Protein AF-I4YD48-F1 (afdb_monomer)

Organism: Wallemia mellicola (strain ATCC MYA-4683 / CBS 633.66) (NCBI:txid671144)

Foldseek 3Di:
DDDDDDDDPPCVVVVCVVDPDDDDDDPDDDCPPPDPVVVVVVVVVVVVVVVVVVCCVVVNDPDD

Mean predicted a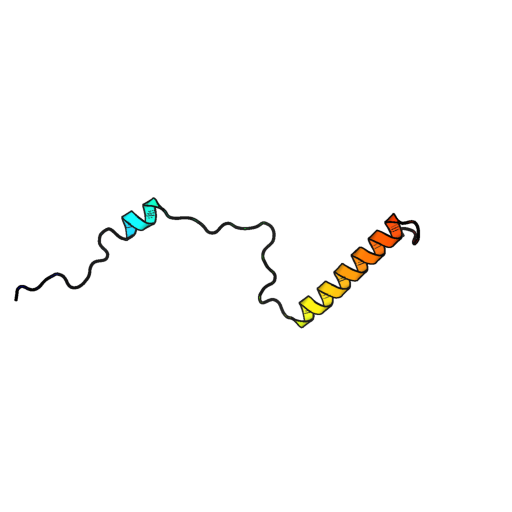li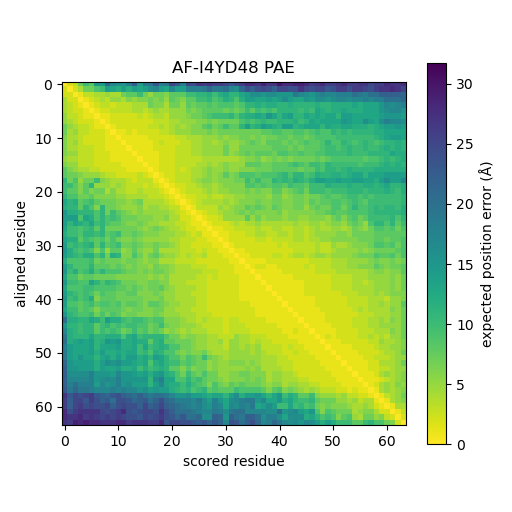gned error: 7.75 Å

Nea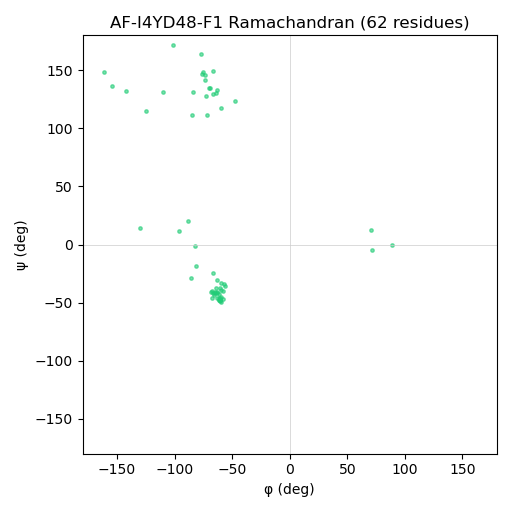rest PDB structures (foldseek):
  6ftg-assembly1_b  TM=6.566E-01  e=9.688E-04  Oryctolagus cuniculus
  8btr-assembly1_Lc  TM=7.103E-01  e=7.838E-02  Giardia lamblia ATCC 50803

Radius of gyration: 27.66 Å; Cα contacts (8 Å, |Δi|>4): 7; chains: 1; bounding box: 65×43×54 Å

pLDDT: mean 91.3, std 7.02, range [64.62, 97.69]

Sequence (64 aa):
MAKSKNHTNHNQSAKAHRNLKFSQRARYPSKKGVDPKFLRNQRYATQGNIKKALAIRKGAVEAN

InterPro domains:
  IPR002673 Large ribosomal subunit protein eL29 [PF01779] (3-41)
  IPR002673 Large ribosomal subunit protein eL29 [PTHR12884] (1-53)

Secondary structure (DSSP, 8-state):
-PPPP----TTHHHHHHHH--PPP--SS---TTS-HHHHHHHHHHHHHHHHHHHHHHTTSS---

Solvent-accessible surface area (backbone atoms only — not comparable to full-atom values): 4385 Å² total; per-residue (Å²): 138,84,87,76,87,90,79,80,74,80,65,51,63,65,58,46,67,76,68,71,75,79,84,83,83,63,98,72,76,80,74,79,90,56,61,66,70,60,51,54,52,53,52,53,54,53,52,51,52,52,52,51,53,51,34,36,74,69,69,78,39,83,86,127

Structure (mmCIF, N/CA/C/O backbone):
data_AF-I4YD48-F1
#
_entry.id   AF-I4YD48-F1
#
loop_
_atom_site.group_PDB
_atom_site.id
_atom_site.type_symbol
_atom_site.label_atom_id
_atom_site.label_alt_id
_atom_site.label_comp_id
_atom_site.label_asym_id
_atom_site.label_entity_id
_atom_site.label_seq_id
_atom_site.pdbx_PDB_ins_code
_atom_site.Cartn_x
_atom_site.Cartn_y
_atom_site.Cartn_z
_atom_site.occupancy
_atom_site.B_iso_or_equiv
_atom_site.auth_seq_id
_atom_site.auth_comp_id
_atom_site.auth_asym_id
_atom_site.auth_atom_id
_atom_site.pdbx_PDB_model_num
ATOM 1 N N . MET A 1 1 ? 31.242 -27.228 -35.036 1.00 69.81 1 MET A N 1
ATOM 2 C CA . MET A 1 1 ? 30.358 -26.514 -34.089 1.00 69.81 1 MET A CA 1
ATOM 3 C C . MET A 1 1 ? 30.676 -25.024 -34.171 1.00 69.81 1 MET A C 1
ATOM 5 O O . MET A 1 1 ? 31.724 -24.615 -33.688 1.00 69.81 1 MET A O 1
ATOM 9 N N . ALA A 1 2 ? 29.866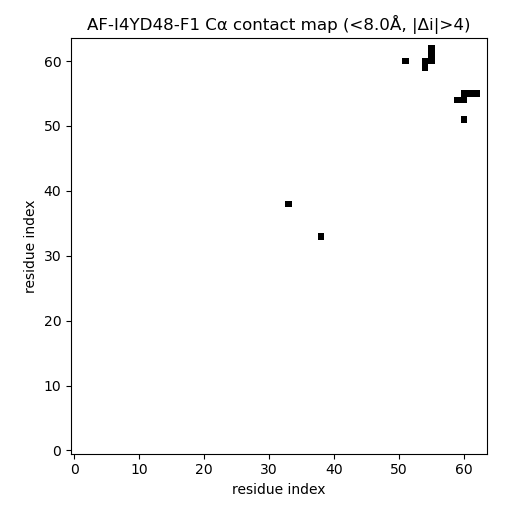 -24.229 -34.872 1.00 80.25 2 ALA A N 1
ATOM 10 C CA . ALA A 1 2 ? 30.120 -22.792 -35.017 1.00 80.25 2 ALA A CA 1
ATOM 11 C C . ALA A 1 2 ? 29.558 -22.036 -33.800 1.00 80.25 2 ALA A C 1
ATOM 13 O O . ALA A 1 2 ? 28.427 -22.288 -33.392 1.00 80.25 2 ALA A O 1
ATOM 14 N N . LYS A 1 3 ? 30.350 -21.145 -33.191 1.00 91.06 3 LYS A N 1
ATOM 15 C CA . LYS A 1 3 ? 29.930 -20.384 -32.001 1.00 91.06 3 LYS A CA 1
ATOM 16 C C . LYS A 1 3 ? 28.856 -19.353 -32.372 1.00 91.06 3 LYS A C 1
ATOM 18 O O . LYS A 1 3 ? 29.022 -18.620 -33.342 1.00 91.06 3 LYS A O 1
ATOM 23 N N . SER A 1 4 ? 27.796 -19.261 -31.571 1.00 91.31 4 SER A N 1
ATOM 24 C CA . SER A 1 4 ? 26.761 -18.223 -31.657 1.00 91.31 4 SER A CA 1
ATOM 25 C C . SER A 1 4 ? 26.965 -17.135 -30.592 1.00 91.31 4 SER A C 1
ATOM 27 O O . SER A 1 4 ? 27.813 -17.253 -29.708 1.00 91.31 4 SER A O 1
ATOM 29 N N . LYS A 1 5 ? 26.190 -16.045 -30.666 1.00 92.44 5 LYS A N 1
ATOM 30 C CA . LYS A 1 5 ? 26.200 -14.989 -29.642 1.00 92.44 5 LYS A CA 1
ATOM 31 C C . LYS A 1 5 ? 25.591 -15.509 -28.336 1.00 92.44 5 LYS A C 1
ATOM 33 O O . LYS A 1 5 ? 24.521 -16.104 -28.357 1.00 92.44 5 LYS A O 1
ATOM 38 N N . ASN A 1 6 ? 26.245 -15.223 -27.211 1.00 92.38 6 ASN A N 1
ATOM 39 C CA . ASN A 1 6 ? 25.854 -15.761 -25.903 1.00 92.38 6 ASN A CA 1
ATOM 40 C C . ASN A 1 6 ? 24.772 -14.929 -25.182 1.00 92.38 6 ASN A C 1
ATOM 42 O O . ASN A 1 6 ? 23.999 -15.478 -24.409 1.00 92.38 6 ASN A O 1
ATOM 46 N N . HIS A 1 7 ? 24.688 -13.612 -25.422 1.00 95.56 7 HIS A N 1
ATOM 47 C CA . HIS A 1 7 ? 23.673 -12.741 -24.812 1.00 95.56 7 HIS A CA 1
ATOM 48 C C . HIS A 1 7 ? 23.501 -11.420 -25.584 1.00 95.56 7 HIS A C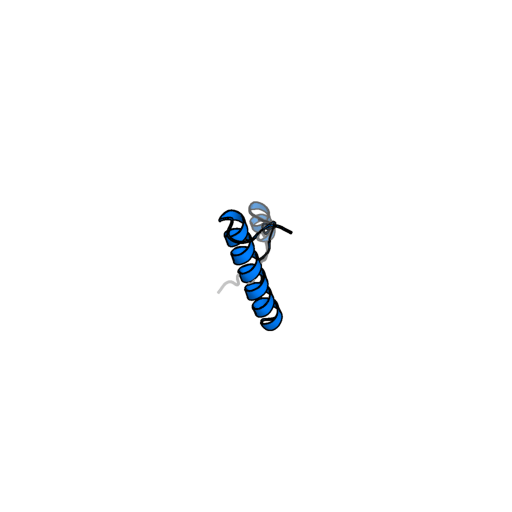 1
ATOM 50 O O . HIS A 1 7 ? 24.459 -10.895 -26.161 1.00 95.56 7 HIS A O 1
ATOM 56 N N . THR A 1 8 ? 22.289 -10.848 -25.588 1.00 94.56 8 THR A N 1
ATOM 57 C CA . THR A 1 8 ? 22.055 -9.476 -26.059 1.00 94.56 8 THR A CA 1
ATOM 58 C C . THR A 1 8 ? 20.824 -8.835 -25.418 1.00 94.56 8 THR A C 1
ATOM 60 O O . THR A 1 8 ? 19.756 -9.437 -25.355 1.00 94.56 8 THR A O 1
ATOM 63 N N . ASN A 1 9 ? 20.964 -7.572 -25.012 1.00 95.31 9 ASN A N 1
ATOM 64 C CA . ASN A 1 9 ? 19.851 -6.704 -24.621 1.00 95.31 9 ASN A CA 1
ATOM 65 C C . ASN A 1 9 ? 19.385 -5.797 -25.787 1.00 95.31 9 ASN A C 1
ATOM 67 O O . ASN A 1 9 ? 18.624 -4.846 -25.604 1.00 95.31 9 ASN A O 1
ATOM 71 N N . HIS A 1 10 ? 19.861 -6.065 -27.009 1.00 95.81 10 HIS A N 1
ATOM 72 C CA . HIS A 1 10 ? 19.495 -5.288 -28.188 1.00 95.81 10 HIS A CA 1
ATOM 73 C C . HIS A 1 10 ? 17.989 -5.433 -28.454 1.00 95.81 10 HIS A C 1
ATOM 75 O O . HIS A 1 10 ? 17.455 -6.542 -28.428 1.00 95.81 10 HIS A O 1
ATOM 81 N N . ASN A 1 11 ? 17.308 -4.309 -28.693 1.00 95.25 11 ASN A N 1
ATOM 82 C CA . ASN A 1 11 ? 15.858 -4.192 -28.911 1.00 95.25 11 ASN A CA 1
ATOM 83 C C . ASN A 1 11 ? 14.936 -4.406 -27.684 1.00 95.25 11 ASN A C 1
ATOM 85 O O . ASN A 1 11 ? 13.731 -4.184 -27.797 1.00 95.25 11 ASN A O 1
ATOM 89 N N . GLN A 1 12 ? 15.430 -4.777 -26.496 1.00 95.06 12 GLN A N 1
ATOM 90 C CA . GLN A 1 12 ? 14.520 -4.948 -25.345 1.00 95.06 12 GLN A CA 1
ATOM 91 C C . GLN A 1 12 ? 13.933 -3.615 -24.873 1.00 95.06 12 GLN A C 1
ATOM 93 O O . GLN A 1 12 ? 12.733 -3.529 -24.623 1.00 95.06 12 GLN A O 1
ATOM 98 N N . SER A 1 13 ? 14.755 -2.561 -24.835 1.00 94.94 13 SER A N 1
ATOM 99 C CA . SER A 1 13 ? 14.308 -1.208 -2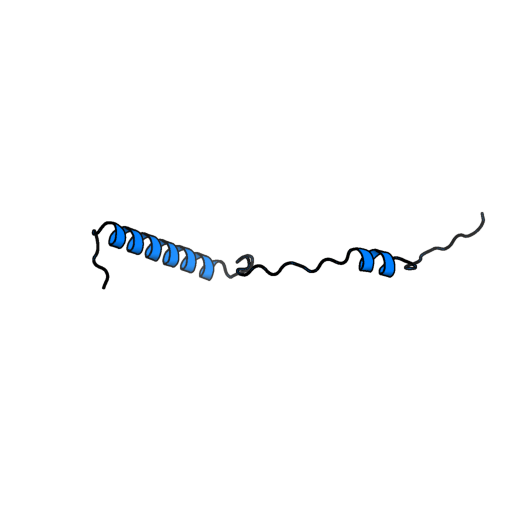4.484 1.00 94.94 13 SER A CA 1
ATOM 100 C C . SER A 1 13 ? 13.228 -0.705 -25.451 1.00 94.94 13 SER A C 1
ATOM 102 O O . SER A 1 13 ? 12.135 -0.336 -25.026 1.00 94.94 13 SER A O 1
ATOM 104 N N . ALA A 1 14 ? 13.458 -0.815 -26.764 1.00 95.69 14 ALA A N 1
ATOM 105 C CA . ALA A 1 14 ? 12.478 -0.420 -27.777 1.00 95.69 14 ALA A CA 1
ATOM 106 C C . ALA A 1 14 ? 11.147 -1.181 -27.630 1.00 95.69 14 ALA A C 1
ATOM 108 O O . ALA A 1 14 ? 10.072 -0.590 -27.722 1.00 95.69 14 ALA A O 1
ATOM 109 N N . LYS A 1 15 ? 11.189 -2.484 -27.324 1.00 94.19 15 LYS A N 1
ATOM 110 C CA . LYS A 1 15 ? 9.978 -3.269 -27.040 1.00 94.19 15 LYS A CA 1
ATOM 111 C C . LYS A 1 15 ? 9.258 -2.809 -25.769 1.00 94.19 15 LYS A C 1
ATOM 113 O O . LYS A 1 15 ? 8.031 -2.743 -25.792 1.00 94.19 15 LYS A O 1
ATOM 118 N N . ALA A 1 16 ? 9.990 -2.500 -24.700 1.00 94.62 16 ALA A N 1
ATOM 119 C CA . ALA A 1 16 ? 9.418 -2.032 -23.439 1.00 94.62 16 ALA A CA 1
ATOM 120 C C . ALA A 1 16 ? 8.747 -0.658 -23.593 1.00 94.62 16 ALA A C 1
ATOM 122 O O . ALA A 1 16 ? 7.615 -0.475 -23.147 1.00 94.62 16 ALA A O 1
ATOM 123 N N . HIS A 1 17 ? 9.387 0.276 -24.303 1.00 94.31 17 HIS A N 1
ATOM 124 C CA . HIS A 1 17 ? 8.847 1.618 -24.534 1.00 94.31 17 HIS A CA 1
ATOM 125 C C . HIS A 1 17 ? 7.581 1.637 -25.400 1.00 94.31 17 HIS A C 1
ATOM 127 O O . HIS A 1 17 ? 6.763 2.535 -25.230 1.00 94.31 17 HIS A O 1
ATOM 133 N N . ARG A 1 18 ? 7.353 0.630 -26.259 1.00 94.19 18 ARG A N 1
ATOM 134 C CA . ARG A 1 18 ? 6.086 0.515 -27.009 1.00 94.19 18 ARG A CA 1
ATOM 135 C C . ARG A 1 18 ? 4.865 0.319 -26.104 1.00 94.19 18 ARG A C 1
ATOM 137 O O . ARG A 1 18 ? 3.779 0.749 -26.468 1.00 94.19 18 ARG A O 1
ATOM 144 N N . ASN A 1 19 ? 5.032 -0.321 -24.944 1.00 90.31 19 ASN A N 1
ATOM 145 C CA . ASN A 1 19 ? 3.922 -0.763 -24.091 1.00 90.31 19 ASN A CA 1
ATOM 146 C C . ASN A 1 19 ? 4.056 -0.346 -22.619 1.00 90.31 19 ASN A C 1
ATOM 148 O O . ASN A 1 19 ? 3.344 -0.887 -21.775 1.00 90.31 19 ASN A O 1
ATOM 152 N N . LEU A 1 20 ? 4.950 0.584 -22.280 1.00 91.50 20 LEU A N 1
ATOM 153 C CA . LEU A 1 20 ? 5.175 0.987 -20.893 1.00 91.50 20 LEU A CA 1
ATOM 154 C C . LEU A 1 20 ? 3.876 1.535 -20.273 1.00 91.50 20 LEU A C 1
ATOM 156 O O . LEU A 1 20 ? 3.330 2.539 -20.732 1.00 91.50 20 LEU A O 1
ATOM 160 N N . LYS A 1 21 ? 3.365 0.869 -19.230 1.00 91.06 21 LYS A N 1
ATOM 161 C CA . LYS A 1 21 ? 2.200 1.318 -18.456 1.00 91.06 21 LYS A CA 1
ATOM 162 C C . LYS A 1 21 ? 2.646 1.754 -17.069 1.00 91.06 21 LYS A C 1
ATOM 164 O O . LYS A 1 21 ? 3.352 1.022 -16.381 1.00 91.06 21 LYS A O 1
ATOM 169 N N . PHE A 1 22 ? 2.202 2.935 -16.652 1.00 90.00 22 PHE A N 1
ATOM 170 C CA . PHE A 1 22 ? 2.386 3.395 -15.280 1.00 90.00 22 PHE A CA 1
ATOM 171 C C . PHE A 1 22 ? 1.400 2.692 -14.347 1.00 90.00 22 PHE A C 1
ATOM 173 O O . PHE A 1 22 ? 0.265 2.400 -14.733 1.00 90.00 22 PHE A O 1
ATOM 180 N N . SER A 1 23 ? 1.821 2.440 -13.107 1.00 89.94 23 SER A N 1
ATOM 181 C CA . SER A 1 23 ? 0.907 1.961 -12.076 1.00 89.94 23 SER A CA 1
ATOM 182 C C . SER A 1 23 ? -0.153 3.026 -11.795 1.00 89.94 23 SER A C 1
ATOM 184 O O . SER A 1 23 ? 0.145 4.209 -11.609 1.00 89.94 23 SER A O 1
ATOM 186 N N . GLN A 1 24 ? -1.418 2.613 -11.791 1.00 89.81 24 GLN A N 1
ATOM 187 C CA . GLN A 1 24 ? -2.517 3.524 -11.503 1.00 89.81 24 GLN A CA 1
ATOM 188 C C . GLN A 1 24 ? -2.530 3.857 -10.009 1.00 89.81 24 GLN A C 1
ATOM 190 O O . GLN A 1 24 ? -2.533 2.968 -9.156 1.00 89.81 24 GLN A O 1
ATOM 195 N N . ARG A 1 25 ? -2.550 5.153 -9.684 1.00 90.56 25 ARG A N 1
ATOM 196 C CA . ARG A 1 25 ? -2.718 5.629 -8.308 1.00 90.56 25 ARG A CA 1
ATOM 197 C C . ARG A 1 25 ? -4.209 5.697 -7.994 1.00 90.56 25 ARG A C 1
ATOM 199 O O . ARG A 1 25 ? -4.922 6.529 -8.547 1.00 90.56 25 ARG A O 1
ATOM 206 N N . ALA A 1 26 ? -4.682 4.825 -7.109 1.00 91.00 26 ALA A N 1
ATOM 207 C CA . ALA A 1 26 ? -6.033 4.928 -6.569 1.00 91.00 26 ALA A CA 1
ATOM 208 C C . ALA A 1 26 ? -6.116 6.083 -5.556 1.00 91.00 26 ALA A C 1
ATOM 210 O O . ALA A 1 26 ? -5.166 6.316 -4.808 1.00 91.00 26 ALA A O 1
ATOM 211 N N . ARG A 1 27 ? -7.269 6.770 -5.488 1.00 94.31 27 ARG A N 1
ATOM 212 C CA . ARG A 1 27 ? -7.519 7.841 -4.499 1.00 94.31 27 ARG A CA 1
ATOM 213 C C . ARG A 1 27 ? -7.333 7.349 -3.059 1.00 94.31 27 ARG A C 1
ATOM 215 O O . ARG A 1 27 ? -6.847 8.097 -2.219 1.00 94.31 27 ARG A O 1
ATOM 222 N N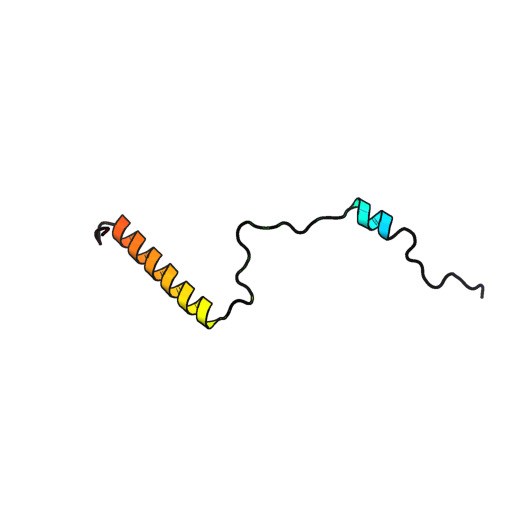 . TYR A 1 28 ? -7.697 6.094 -2.790 1.00 93.50 28 TYR A N 1
ATOM 223 C CA . TYR A 1 28 ? -7.546 5.458 -1.484 1.00 93.50 28 TYR A CA 1
ATOM 224 C C . TYR A 1 28 ? -6.749 4.152 -1.624 1.00 93.50 28 TYR A C 1
ATOM 226 O O . TYR A 1 28 ? -7.232 3.223 -2.276 1.00 93.50 28 TYR A O 1
ATOM 234 N N . PRO A 1 29 ? -5.538 4.057 -1.045 1.00 92.56 29 PRO A N 1
ATOM 235 C CA . PRO A 1 29 ? -4.741 2.836 -1.089 1.00 92.56 29 PRO A CA 1
ATOM 236 C C . PRO A 1 29 ? -5.258 1.779 -0.103 1.00 92.56 29 PRO A C 1
ATOM 238 O O . PRO A 1 29 ? -5.997 2.067 0.842 1.00 92.56 29 PRO A O 1
ATOM 241 N N . SER A 1 30 ? -4.824 0.532 -0.297 1.00 93.38 30 SER A N 1
ATOM 242 C CA . SER A 1 30 ? -5.098 -0.546 0.658 1.00 93.38 30 SER A CA 1
ATOM 243 C C . SER A 1 30 ? -4.373 -0.311 1.991 1.00 93.38 30 SER A C 1
ATOM 245 O O . SER A 1 30 ? -3.266 0.218 2.010 1.00 93.38 30 SER A O 1
ATOM 247 N N . LYS A 1 31 ? -4.951 -0.785 3.102 1.00 94.50 31 LYS A N 1
ATOM 248 C CA . LYS A 1 31 ? -4.323 -0.746 4.440 1.00 94.50 31 LYS A CA 1
ATOM 249 C C . LYS A 1 31 ? -3.458 -1.983 4.742 1.00 94.50 31 LYS A C 1
ATOM 251 O O . LYS A 1 31 ? -3.230 -2.310 5.905 1.00 94.50 31 LYS A O 1
ATOM 256 N N . LYS A 1 32 ? -3.021 -2.723 3.716 1.00 94.88 32 LYS A N 1
ATOM 257 C CA . LYS A 1 32 ? -2.173 -3.913 3.893 1.00 94.88 32 LYS A CA 1
ATOM 258 C C . LYS A 1 32 ? -0.801 -3.481 4.426 1.00 94.88 32 LYS A C 1
ATOM 260 O O . LYS A 1 32 ? -0.188 -2.588 3.858 1.00 94.88 32 LYS A O 1
ATOM 265 N N . GLY A 1 33 ? -0.337 -4.117 5.502 1.00 96.00 33 GLY A N 1
ATOM 266 C CA . GLY A 1 33 ? 0.941 -3.792 6.153 1.00 96.00 33 GLY A CA 1
ATOM 267 C C . GLY A 1 33 ? 0.865 -2.713 7.239 1.00 96.00 33 GLY A C 1
ATOM 268 O O . GLY A 1 33 ? 1.880 -2.413 7.853 1.00 96.00 33 GLY A O 1
ATOM 269 N N . VAL A 1 34 ? -0.317 -2.151 7.512 1.00 96.94 34 VAL A N 1
ATOM 270 C CA . VAL A 1 34 ? -0.527 -1.272 8.675 1.00 96.94 34 VAL A CA 1
ATOM 271 C C . VAL A 1 34 ? -0.596 -2.113 9.956 1.00 96.94 34 VAL A C 1
ATOM 273 O O . VAL A 1 34 ? -1.081 -3.245 9.922 1.00 96.94 34 VAL A O 1
ATOM 276 N N . ASP A 1 35 ? -0.143 -1.549 11.080 1.00 97.25 35 ASP A N 1
ATOM 277 C CA . ASP A 1 35 ? -0.152 -2.195 12.397 1.00 97.25 35 ASP A CA 1
ATOM 278 C C . ASP A 1 35 ? -1.521 -2.838 12.732 1.00 97.25 35 ASP A C 1
ATOM 280 O O . ASP A 1 35 ? -2.554 -2.149 12.749 1.00 97.25 35 ASP A O 1
ATOM 284 N N . PRO A 1 36 ? -1.559 -4.150 13.037 1.00 97.00 36 PRO A N 1
ATOM 285 C CA . PRO A 1 36 ? -2.787 -4.839 13.411 1.00 97.00 36 PRO A CA 1
ATOM 286 C C . PRO A 1 36 ? -3.499 -4.229 14.624 1.00 97.00 36 PRO A C 1
ATOM 288 O O . PRO A 1 36 ? -4.735 -4.239 14.655 1.00 97.00 36 PRO A O 1
ATOM 291 N N . LYS A 1 37 ? -2.773 -3.689 15.616 1.00 97.69 37 LYS A N 1
ATOM 292 C CA . LYS A 1 37 ? -3.391 -3.093 16.815 1.00 97.69 37 LYS A CA 1
ATOM 293 C C . LYS A 1 37 ? -4.151 -1.816 16.451 1.00 97.69 37 LYS A C 1
ATOM 295 O O . LYS A 1 37 ? -5.322 -1.675 16.821 1.00 97.69 37 LYS A O 1
ATOM 300 N N . PHE A 1 38 ? -3.542 -0.947 15.650 1.00 97.44 38 PHE A N 1
ATOM 301 C CA . PHE A 1 38 ? -4.199 0.227 15.084 1.00 97.44 38 PHE A CA 1
ATOM 302 C C . PHE A 1 38 ? -5.431 -0.141 14.242 1.00 97.44 38 PHE A C 1
ATOM 304 O O . PHE A 1 38 ? -6.507 0.437 14.427 1.00 97.44 38 PHE A O 1
ATOM 311 N N . LEU A 1 39 ? -5.316 -1.139 13.357 1.00 96.69 39 LEU A N 1
ATOM 312 C CA . LEU A 1 39 ? -6.433 -1.560 12.505 1.00 96.69 39 LEU A CA 1
ATOM 313 C C . LEU A 1 39 ? -7.612 -2.121 13.307 1.00 96.69 39 LEU A C 1
ATOM 315 O O . LEU A 1 39 ? -8.763 -1.853 12.957 1.00 96.69 39 LEU A O 1
ATOM 319 N N . ARG A 1 40 ? -7.355 -2.870 14.387 1.00 96.88 40 ARG A N 1
ATOM 320 C CA . ARG A 1 40 ? -8.410 -3.368 15.286 1.00 96.88 40 ARG A CA 1
ATOM 321 C C . ARG A 1 40 ? -9.183 -2.214 15.918 1.00 96.88 40 ARG A C 1
ATOM 323 O O . ARG A 1 40 ? -10.408 -2.207 15.852 1.00 96.88 40 ARG A O 1
ATOM 330 N N . ASN A 1 41 ? -8.480 -1.215 16.450 1.00 97.12 41 ASN A N 1
ATOM 331 C CA . ASN A 1 41 ? -9.115 -0.033 17.031 1.00 97.12 41 ASN A CA 1
ATOM 332 C C . ASN A 1 41 ? -9.940 0.753 15.995 1.00 97.12 41 ASN A C 1
ATOM 334 O O . ASN A 1 41 ? -11.109 1.060 16.221 1.00 97.12 41 ASN A O 1
ATOM 338 N N . GLN A 1 42 ? -9.365 1.017 14.818 1.00 96.31 42 GLN A N 1
ATOM 339 C CA . GLN A 1 42 ? -10.049 1.747 13.749 1.00 96.31 42 GLN A CA 1
ATOM 340 C C . GLN A 1 42 ? -11.329 1.034 13.274 1.00 96.31 42 GLN A C 1
ATOM 342 O O . GLN A 1 42 ? -12.334 1.691 12.984 1.00 96.31 42 GLN A O 1
ATOM 347 N N . ARG A 1 43 ? -11.321 -0.305 13.211 1.00 96.00 43 ARG A N 1
ATOM 348 C CA . ARG A 1 43 ? -12.516 -1.102 12.883 1.00 96.00 43 ARG A CA 1
ATOM 349 C C . ARG A 1 43 ? -13.634 -0.886 13.902 1.00 96.00 43 ARG A C 1
ATOM 351 O O . ARG A 1 43 ? -14.762 -0.621 13.499 1.00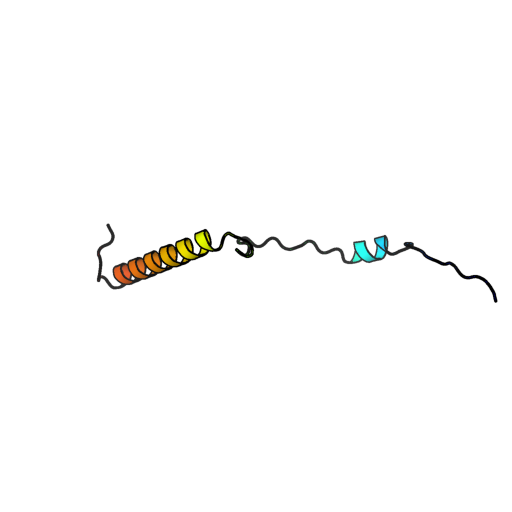 96.00 43 ARG A O 1
ATOM 358 N N . TYR A 1 44 ? -13.328 -0.923 15.197 1.00 96.38 44 TYR A N 1
ATOM 359 C CA . TYR A 1 44 ? -14.338 -0.686 16.232 1.00 96.38 44 TYR A CA 1
ATOM 360 C C . TYR A 1 44 ? -14.865 0.753 16.226 1.00 96.38 44 TYR A C 1
ATOM 362 O O . TYR A 1 44 ? -16.077 0.951 16.303 1.00 96.38 44 TYR A O 1
ATOM 370 N N . ALA A 1 45 ? -13.993 1.749 16.047 1.00 96.00 45 ALA A N 1
ATOM 371 C CA . ALA A 1 45 ? -14.401 3.153 15.966 1.00 96.00 45 ALA A CA 1
ATOM 372 C C . ALA A 1 45 ? -15.352 3.413 14.783 1.00 96.00 45 ALA A C 1
ATOM 374 O O . ALA A 1 45 ? -16.422 4.000 14.946 1.00 96.00 45 ALA A O 1
ATOM 375 N N . THR A 1 46 ? -15.003 2.918 13.590 1.00 95.19 46 THR A N 1
ATOM 376 C CA . THR A 1 46 ? -15.863 3.058 12.401 1.00 95.19 46 THR A CA 1
ATOM 377 C C . THR A 1 46 ? -17.198 2.336 12.568 1.00 95.19 46 THR A C 1
ATOM 379 O O . THR A 1 46 ? -18.239 2.901 12.235 1.00 95.19 46 THR A O 1
ATOM 382 N N . GLN A 1 47 ? -17.202 1.135 13.153 1.00 95.50 47 GLN A N 1
ATOM 383 C CA . GLN A 1 47 ? -18.434 0.402 13.445 1.00 95.50 47 GLN A CA 1
ATOM 384 C C . GLN A 1 47 ? -19.336 1.147 14.442 1.00 95.50 47 GLN A C 1
ATOM 386 O O . GLN A 1 47 ? -20.553 1.195 14.246 1.00 95.50 47 GLN A O 1
ATOM 391 N N . GLY A 1 48 ? -18.760 1.743 15.491 1.00 94.19 48 GLY A N 1
ATOM 392 C CA . GLY A 1 48 ? -19.491 2.563 16.460 1.00 94.19 48 GLY A CA 1
ATOM 393 C C . GLY A 1 48 ? -20.143 3.784 15.810 1.00 94.19 48 GLY A C 1
ATOM 394 O O . GLY A 1 48 ? -21.340 4.014 15.991 1.00 94.19 48 GLY A O 1
ATOM 395 N N . ASN A 1 49 ? -19.393 4.500 14.970 1.00 93.31 49 ASN A N 1
ATOM 396 C CA . ASN A 1 49 ? -19.898 5.668 14.244 1.00 93.31 49 ASN A CA 1
ATOM 397 C C . ASN A 1 49 ? -21.061 5.310 13.311 1.00 93.31 49 ASN A C 1
ATOM 399 O O . ASN A 1 49 ? -22.065 6.018 13.288 1.00 93.31 49 ASN A O 1
ATOM 403 N N . ILE A 1 50 ? -20.966 4.187 12.590 1.00 93.94 50 ILE A N 1
ATOM 404 C CA . ILE A 1 50 ? -22.043 3.715 11.706 1.00 93.94 50 ILE A CA 1
ATOM 405 C C . ILE A 1 50 ? -23.305 3.396 12.514 1.00 93.94 50 ILE A C 1
ATOM 407 O O . ILE A 1 50 ? -24.393 3.826 12.140 1.00 93.94 50 ILE A O 1
ATOM 411 N N . LYS A 1 51 ? -23.180 2.686 13.644 1.00 91.69 51 LYS A N 1
ATOM 412 C CA . LYS A 1 51 ? -24.328 2.378 14.516 1.00 91.69 51 LYS A CA 1
ATOM 413 C C . LYS A 1 51 ? -25.000 3.647 15.041 1.00 91.69 51 LYS A C 1
ATOM 415 O O . LYS A 1 51 ? -26.223 3.747 14.972 1.00 91.69 51 LYS A O 1
ATOM 420 N N . LYS A 1 52 ? -24.213 4.620 15.512 1.00 90.19 52 LYS A N 1
ATOM 421 C CA . LYS A 1 52 ? -24.729 5.911 15.985 1.00 90.19 52 LYS A CA 1
ATOM 422 C C . LYS A 1 52 ? -25.444 6.665 14.863 1.00 90.19 52 LYS A C 1
ATOM 424 O O . LYS A 1 52 ? -26.575 7.094 15.053 1.00 90.19 52 LYS A O 1
ATOM 429 N N . ALA A 1 53 ? -24.835 6.754 13.681 1.00 89.94 53 ALA A N 1
ATOM 430 C CA . ALA A 1 53 ? -25.444 7.403 12.520 1.00 89.94 53 ALA A CA 1
ATOM 431 C C . ALA A 1 53 ? -26.774 6.743 12.113 1.00 89.94 53 ALA A C 1
ATOM 433 O O . ALA A 1 53 ? -27.737 7.433 11.782 1.00 89.94 53 ALA A O 1
ATOM 434 N N . LEU A 1 54 ? -26.861 5.411 12.182 1.00 91.88 54 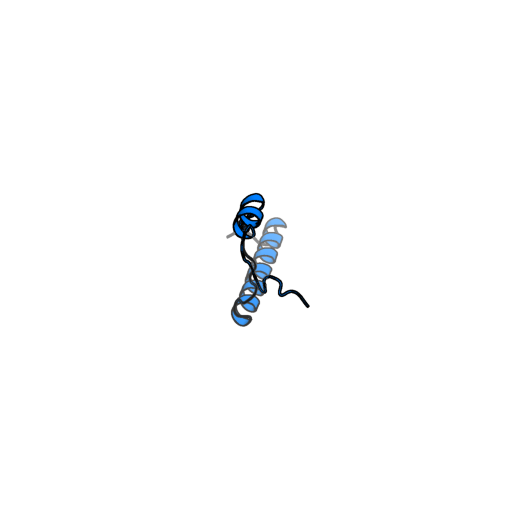LEU A N 1
ATOM 435 C CA . LEU A 1 54 ? -28.102 4.680 11.918 1.00 91.88 54 LEU A CA 1
ATOM 436 C C . LEU A 1 54 ? -29.174 4.936 12.984 1.00 91.88 54 LEU A C 1
ATOM 438 O O . LEU A 1 54 ? -30.341 5.073 12.631 1.00 91.88 54 LEU A O 1
ATOM 442 N N . ALA A 1 55 ? -28.801 5.002 14.263 1.00 88.62 55 ALA A N 1
ATOM 443 C CA . ALA A 1 55 ? -29.728 5.316 15.351 1.00 88.62 55 ALA A CA 1
ATOM 444 C C . ALA A 1 55 ? -30.284 6.745 15.238 1.00 88.62 55 ALA A C 1
ATOM 446 O O . ALA A 1 55 ? -31.491 6.929 15.381 1.00 88.62 55 ALA A O 1
ATOM 447 N N . ILE A 1 56 ? -29.432 7.714 14.880 1.00 91.06 56 ILE A N 1
ATOM 448 C CA . ILE A 1 56 ? -29.841 9.095 14.580 1.00 91.06 56 ILE A CA 1
ATOM 449 C C . ILE A 1 56 ? -30.818 9.117 13.405 1.00 91.06 56 ILE A C 1
ATOM 451 O O . ILE A 1 56 ? -31.903 9.680 13.506 1.00 91.06 56 ILE A O 1
ATOM 455 N N . ARG A 1 57 ? -30.491 8.425 12.306 1.00 88.12 57 ARG A N 1
ATOM 456 C CA . ARG A 1 57 ? -31.380 8.330 11.137 1.00 88.12 57 ARG A CA 1
ATOM 457 C C . ARG A 1 57 ? -32.740 7.710 11.470 1.00 88.12 57 ARG A C 1
ATOM 459 O O . ARG A 1 57 ? -33.734 8.060 10.847 1.00 88.12 57 ARG A O 1
ATOM 466 N N . LYS A 1 58 ? -32.778 6.768 12.413 1.00 90.12 58 LYS A N 1
ATOM 467 C CA . LYS A 1 58 ? -34.011 6.124 12.886 1.00 90.12 58 LYS A CA 1
ATOM 468 C C . LYS A 1 58 ? -34.767 6.951 13.934 1.00 90.12 58 LYS A C 1
ATOM 470 O O . LYS A 1 58 ? -35.805 6.491 14.392 1.00 90.12 58 LYS A O 1
ATOM 475 N N . GLY A 1 59 ? -34.256 8.117 14.334 1.00 82.25 59 GLY A N 1
ATOM 476 C CA . GLY A 1 59 ? -34.861 8.961 15.368 1.00 82.25 59 GLY A CA 1
ATOM 477 C C . GLY A 1 59 ? -34.765 8.385 16.785 1.00 82.25 59 GLY A C 1
ATOM 478 O O . GLY A 1 59 ? -35.435 8.872 17.682 1.00 82.25 59 GLY A O 1
ATOM 479 N N . ALA A 1 60 ? -33.951 7.345 17.001 1.00 79.94 60 ALA A N 1
ATOM 480 C CA . ALA A 1 60 ? -33.789 6.710 18.312 1.00 79.94 60 ALA A CA 1
ATOM 481 C C . ALA A 1 60 ? -32.808 7.465 19.226 1.00 79.94 60 ALA A C 1
ATOM 483 O O . ALA A 1 60 ? -32.780 7.233 20.431 1.00 79.94 60 ALA A O 1
ATOM 484 N N . VAL A 1 61 ? -31.959 8.318 18.647 1.00 78.31 61 VAL A N 1
ATOM 485 C CA . VAL A 1 61 ? -30.960 9.129 19.352 1.00 78.31 61 VAL A CA 1
ATOM 486 C C . VAL A 1 61 ? -30.903 10.492 18.672 1.00 78.31 61 VAL A C 1
ATOM 488 O O . VAL A 1 61 ? -30.794 10.553 17.449 1.00 78.31 61 VAL A O 1
ATOM 491 N N . GLU A 1 62 ? -30.952 11.576 19.440 1.00 71.62 62 GLU A N 1
ATOM 492 C CA . GLU A 1 62 ? -30.848 12.927 18.888 1.00 71.62 62 GLU A CA 1
ATOM 493 C C . GLU A 1 62 ? -29.410 13.249 18.463 1.00 71.62 62 GLU A C 1
ATOM 495 O O . GLU A 1 62 ? -28.430 12.844 19.104 1.00 71.62 62 GLU A O 1
ATOM 500 N N . ALA A 1 63 ? -29.279 13.964 17.346 1.00 71.12 63 ALA A N 1
ATOM 501 C CA . ALA A 1 63 ? -27.998 14.516 16.942 1.00 71.12 63 ALA A CA 1
ATOM 502 C C . ALA A 1 63 ? -27.670 15.681 17.886 1.00 71.12 63 ALA A C 1
ATOM 504 O O . ALA A 1 63 ? -28.366 16.690 17.864 1.00 71.12 63 ALA A O 1
ATOM 505 N N . ASN A 1 64 ? -26.648 15.501 18.729 1.00 64.62 64 ASN A N 1
ATOM 506 C CA . ASN A 1 64 ? -25.999 16.613 19.428 1.00 64.62 64 ASN A CA 1
ATOM 507 C C . ASN A 1 64 ? -25.159 17.425 18.447 1.00 64.62 64 ASN A C 1
ATOM 509 O O . ASN A 1 64 ? -24.471 16.771 17.622 1.00 64.62 64 ASN A O 1
#